Protein AF-A0A352QQ31-F1 (afdb_monomer_lite)

Secondary structure (DSSP, 8-state):
-EE-SS---TTTS-TT--EEEEEEEEEEEEEEETTEEEEEEEEEEEEEEEPPPP-----------GGG-

Foldseek 3Di:
DEDEPDDDDVVLVDPPWDKDWDADFPAWDFDDPDPDTDTHTYGDTDDIGTDDDDDPPPPPPVPDDPVVD

pLDDT: mean 77.82, std 11.0, range [56.22, 92.19]

Radius of gyration: 20.86 Å; chains: 1; bounding box: 59×35×34 Å

Sequence (69 aa):
MACRGGFYDPEVFQPGREITITGTVTGFENRKVGDYDYRYPSVAAEVIYLWPERKDVDVVVERYPAWWW

Structure (mmCIF, N/CA/C/O backbone):
data_AF-A0A352QQ31-F1
#
_entry.id   AF-A0A352QQ31-F1
#
loop_
_atom_site.group_PDB
_atom_site.id
_atom_site.type_symbol
_atom_site.label_atom_id
_atom_site.label_alt_id
_atom_site.label_comp_id
_atom_site.label_asym_id
_atom_site.label_entity_id
_atom_site.label_seq_id
_atom_site.pdbx_PDB_ins_code
_atom_site.Cartn_x
_atom_site.Cartn_y
_atom_site.Cartn_z
_atom_site.occupancy
_atom_site.B_iso_or_equiv
_atom_site.auth_seq_id
_atom_site.auth_comp_id
_atom_site.auth_asym_id
_atom_site.auth_atom_id
_atom_site.pdbx_PDB_model_num
ATOM 1 N N . MET A 1 1 ? -5.469 -4.687 7.296 1.00 65.44 1 MET A N 1
ATOM 2 C CA . MET A 1 1 ? -5.330 -5.508 6.065 1.00 65.44 1 MET A CA 1
ATOM 3 C C . MET A 1 1 ? -5.993 -4.785 4.903 1.00 65.44 1 MET A C 1
ATOM 5 O O . MET A 1 1 ? -6.980 -4.104 5.138 1.00 65.44 1 MET A O 1
ATOM 9 N N . ALA A 1 2 ? -5.463 -4.887 3.682 1.00 62.72 2 ALA A N 1
ATOM 10 C CA . ALA A 1 2 ? -6.094 -4.300 2.498 1.00 62.72 2 ALA A CA 1
ATOM 11 C C . ALA A 1 2 ? -6.697 -5.408 1.625 1.00 62.72 2 ALA A C 1
ATOM 13 O O . ALA A 1 2 ? -5.984 -6.337 1.252 1.00 62.72 2 ALA A O 1
ATOM 14 N N . CYS A 1 3 ? -7.991 -5.321 1.311 1.00 67.38 3 CYS A N 1
ATOM 15 C CA . CYS A 1 3 ? -8.693 -6.302 0.480 1.00 67.38 3 CYS A CA 1
ATOM 16 C C . CYS A 1 3 ? -9.392 -5.589 -0.682 1.00 67.38 3 CYS A C 1
ATOM 18 O O . CYS A 1 3 ? -10.091 -4.599 -0.472 1.00 67.38 3 CYS A O 1
ATOM 20 N N . ARG A 1 4 ? -9.218 -6.103 -1.902 1.00 67.06 4 ARG A N 1
ATOM 21 C CA . ARG A 1 4 ? -9.910 -5.653 -3.116 1.00 67.06 4 ARG A CA 1
ATOM 22 C C . ARG A 1 4 ? -10.473 -6.865 -3.846 1.00 67.06 4 ARG A C 1
ATOM 24 O O . ARG A 1 4 ? -9.809 -7.893 -3.910 1.00 67.06 4 ARG A O 1
ATOM 31 N N . GLY A 1 5 ? -11.681 -6.742 -4.392 1.00 67.69 5 GLY A N 1
ATOM 32 C CA . GLY A 1 5 ? -12.257 -7.762 -5.270 1.00 67.69 5 GLY A CA 1
ATOM 33 C C . GLY A 1 5 ? -11.618 -7.720 -6.661 1.00 67.69 5 GLY A C 1
ATOM 34 O O . GLY A 1 5 ? -11.479 -6.641 -7.235 1.00 67.69 5 GLY A O 1
ATOM 35 N N . GLY A 1 6 ? -11.236 -8.881 -7.193 1.00 69.69 6 GLY A N 1
ATOM 36 C CA . GLY A 1 6 ? -10.596 -9.027 -8.505 1.00 69.69 6 GLY A CA 1
ATOM 37 C C . GLY A 1 6 ? -9.341 -9.901 -8.452 1.00 69.69 6 GLY A C 1
ATOM 38 O O . GLY A 1 6 ? -8.870 -10.253 -7.373 1.00 69.69 6 GLY A O 1
ATOM 39 N N . PHE A 1 7 ? -8.814 -10.269 -9.620 1.00 60.88 7 PHE A N 1
ATOM 40 C CA . PHE A 1 7 ? -7.571 -11.033 -9.739 1.00 60.88 7 PHE A CA 1
ATOM 41 C C . PHE A 1 7 ? -6.406 -10.089 -10.052 1.00 60.88 7 PHE A C 1
ATOM 43 O O . PHE A 1 7 ? -6.473 -9.318 -11.009 1.00 60.88 7 PHE A O 1
ATOM 50 N N . TYR A 1 8 ? -5.351 -10.166 -9.245 1.00 67.00 8 TYR A N 1
ATOM 51 C CA . TYR A 1 8 ? -4.054 -9.553 -9.511 1.00 67.00 8 TYR A CA 1
ATOM 52 C C . TYR A 1 8 ? -3.060 -10.674 -9.789 1.00 67.00 8 TYR A C 1
ATOM 54 O O . TYR A 1 8 ? -3.040 -11.658 -9.052 1.00 67.00 8 TYR A O 1
ATOM 62 N N . ASP A 1 9 ? -2.264 -10.530 -10.846 1.00 67.00 9 ASP A N 1
ATOM 63 C CA . ASP A 1 9 ? -1.283 -11.538 -11.237 1.00 67.00 9 ASP A CA 1
ATOM 64 C C . ASP A 1 9 ? -0.201 -11.688 -10.142 1.00 67.00 9 ASP A C 1
ATOM 66 O O . ASP A 1 9 ? 0.520 -10.725 -9.861 1.00 67.00 9 ASP A O 1
ATOM 70 N N . PRO A 1 10 ? -0.075 -12.860 -9.491 1.00 67.62 10 PRO A N 1
ATOM 71 C CA . PRO A 1 10 ? 0.912 -13.078 -8.437 1.00 67.62 10 PRO A CA 1
ATOM 72 C C . PRO A 1 10 ? 2.356 -12.851 -8.900 1.00 67.62 10 PRO A C 1
ATOM 74 O O . PRO A 1 10 ? 3.204 -12.506 -8.079 1.00 67.62 10 PRO A O 1
ATOM 77 N N . GLU A 1 11 ? 2.640 -13.022 -10.197 1.00 65.12 11 GLU A N 1
ATOM 78 C CA . GLU A 1 11 ? 3.991 -12.924 -10.753 1.00 65.12 11 GLU A CA 1
ATOM 79 C C . GLU A 1 11 ? 4.539 -11.490 -10.705 1.00 65.12 11 GLU A C 1
ATOM 81 O O . GLU A 1 11 ? 5.745 -11.290 -10.594 1.00 65.12 11 GLU A O 1
ATOM 86 N N . VAL A 1 12 ? 3.673 -10.473 -10.701 1.00 65.06 12 VAL A N 1
ATOM 87 C CA . VAL A 1 12 ? 4.084 -9.060 -10.587 1.00 65.06 12 VAL A CA 1
ATOM 88 C C . VAL A 1 12 ? 4.052 -8.528 -9.151 1.00 65.06 12 VAL A C 1
ATOM 90 O O . VAL A 1 12 ? 4.762 -7.567 -8.843 1.00 65.06 12 VAL A O 1
ATOM 93 N N . PHE A 1 13 ? 3.297 -9.163 -8.249 1.00 71.31 13 PHE A N 1
ATOM 94 C CA . PHE A 1 13 ? 3.188 -8.789 -6.830 1.00 71.31 13 PHE A CA 1
ATOM 95 C C . PHE A 1 13 ? 4.123 -9.615 -5.938 1.00 71.31 13 PHE A C 1
ATOM 97 O O . PHE A 1 13 ? 3.727 -10.155 -4.903 1.00 71.31 13 PHE A O 1
ATOM 104 N N . GLN A 1 14 ? 5.387 -9.707 -6.343 1.00 75.19 14 GLN A N 1
ATOM 105 C CA . GLN A 1 14 ? 6.409 -10.420 -5.584 1.00 75.19 14 GLN A CA 1
ATOM 106 C C . GLN A 1 14 ? 6.855 -9.631 -4.336 1.00 75.19 14 GLN A C 1
ATOM 108 O O . GLN A 1 14 ? 6.807 -8.393 -4.328 1.00 75.19 14 GLN A O 1
ATOM 113 N N . PRO A 1 15 ? 7.321 -10.322 -3.276 1.00 76.06 15 PRO A N 1
ATOM 114 C CA . PRO A 1 15 ? 7.950 -9.673 -2.129 1.00 76.06 15 PRO A CA 1
ATOM 115 C C . PRO A 1 15 ? 9.079 -8.722 -2.558 1.00 76.06 15 PRO A C 1
ATOM 117 O O . PRO A 1 15 ? 9.868 -9.048 -3.438 1.00 76.06 15 PRO A O 1
ATOM 120 N N . GLY A 1 16 ? 9.163 -7.548 -1.927 1.00 78.88 16 GLY A N 1
ATOM 121 C CA . GLY A 1 16 ? 10.183 -6.531 -2.229 1.00 78.88 16 GLY A CA 1
ATOM 122 C C . GLY A 1 16 ? 9.772 -5.488 -3.275 1.00 78.88 16 GLY A C 1
ATOM 123 O O . GLY A 1 16 ? 10.481 -4.501 -3.457 1.00 78.88 16 GLY A O 1
ATOM 124 N N . ARG A 1 17 ? 8.614 -5.645 -3.927 1.00 81.31 17 ARG A N 1
ATOM 125 C CA . ARG A 1 17 ? 8.062 -4.636 -4.842 1.00 81.31 17 ARG A CA 1
ATOM 126 C C . ARG A 1 17 ? 7.318 -3.549 -4.068 1.00 81.31 17 ARG A C 1
ATOM 128 O O . ARG A 1 17 ? 6.570 -3.828 -3.131 1.00 81.31 17 ARG A O 1
ATOM 135 N N . GLU A 1 18 ? 7.490 -2.302 -4.490 1.00 82.75 18 GLU A N 1
ATOM 136 C CA . GLU A 1 18 ? 6.762 -1.175 -3.911 1.00 82.75 18 GLU A CA 1
ATOM 137 C C . GLU A 1 18 ? 5.379 -1.035 -4.546 1.00 82.75 18 GLU A C 1
ATOM 139 O O . GLU A 1 18 ? 5.221 -1.078 -5.770 1.00 82.75 18 GLU A O 1
ATOM 144 N N . ILE A 1 19 ? 4.368 -0.831 -3.705 1.00 86.38 19 ILE A N 1
ATOM 145 C CA . ILE A 1 19 ? 2.987 -0.627 -4.138 1.00 86.38 19 ILE A CA 1
ATOM 146 C C . ILE A 1 19 ? 2.370 0.571 -3.423 1.00 86.38 19 ILE A C 1
ATOM 148 O O . ILE A 1 19 ? 2.682 0.860 -2.269 1.00 86.38 19 ILE A O 1
ATOM 152 N N . THR A 1 20 ? 1.441 1.239 -4.098 1.00 87.50 20 THR A N 1
ATOM 153 C CA . THR A 1 20 ? 0.539 2.218 -3.488 1.00 87.50 20 THR A CA 1
ATOM 154 C C . THR A 1 20 ? -0.879 1.685 -3.552 1.00 87.50 20 THR A C 1
ATOM 156 O O . THR A 1 20 ? -1.350 1.273 -4.609 1.00 87.50 20 THR A O 1
ATOM 159 N N . ILE A 1 21 ? -1.564 1.705 -2.412 1.00 86.88 21 ILE A N 1
ATOM 160 C CA . ILE A 1 21 ? -2.960 1.293 -2.295 1.00 86.88 21 ILE A CA 1
ATOM 161 C C . ILE A 1 21 ? -3.781 2.528 -1.940 1.00 86.88 21 ILE A C 1
ATOM 163 O O . ILE A 1 21 ? -3.460 3.224 -0.977 1.00 86.88 21 ILE A O 1
ATOM 167 N N . THR A 1 22 ? -4.852 2.780 -2.686 1.00 88.31 22 THR A N 1
ATOM 168 C CA . THR A 1 22 ? -5.864 3.786 -2.34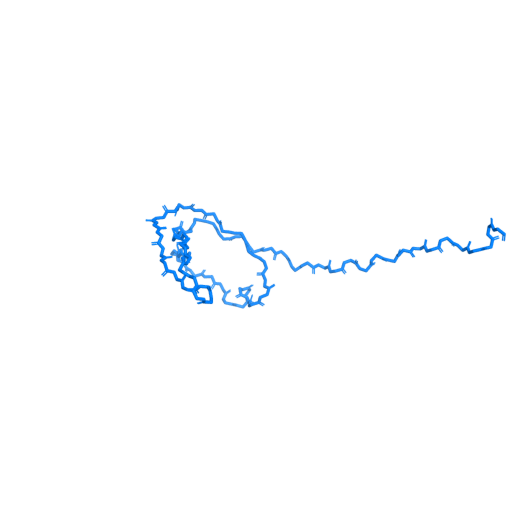1 1.00 88.31 22 THR A CA 1
ATOM 169 C C . THR A 1 22 ? -7.212 3.111 -2.124 1.00 88.31 22 THR A C 1
ATOM 171 O O . THR A 1 22 ? -7.504 2.072 -2.721 1.00 88.31 22 THR A O 1
ATOM 174 N N . GLY A 1 23 ? -8.026 3.665 -1.230 1.00 87.06 23 GLY A N 1
ATOM 175 C CA . GLY A 1 23 ? -9.342 3.124 -0.908 1.00 87.06 23 GLY A CA 1
ATOM 176 C C . GLY A 1 23 ? -9.875 3.631 0.426 1.00 87.06 23 GLY A C 1
ATOM 177 O O . GLY A 1 23 ? -9.275 4.499 1.064 1.00 87.06 23 GLY A O 1
ATOM 178 N N . THR A 1 24 ? -10.996 3.062 0.859 1.00 90.44 24 THR A N 1
ATOM 179 C CA . THR A 1 24 ? -11.699 3.501 2.070 1.00 90.44 24 THR A CA 1
ATOM 180 C C . THR A 1 24 ? -11.267 2.687 3.291 1.00 90.44 24 THR A C 1
ATOM 182 O O . THR A 1 24 ? -11.254 1.455 3.255 1.00 90.44 24 THR A O 1
ATOM 185 N N . VAL A 1 25 ? -10.943 3.354 4.404 1.00 90.56 25 VAL A N 1
ATOM 186 C CA . VAL A 1 25 ? -10.685 2.673 5.685 1.00 90.56 25 VAL A CA 1
ATOM 187 C C . VAL A 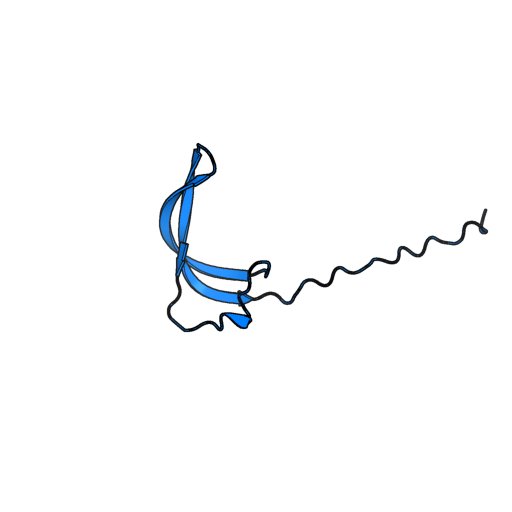1 25 ? -12.013 2.168 6.252 1.00 90.56 25 VAL A C 1
ATOM 189 O O . VAL A 1 25 ? -12.883 2.958 6.605 1.00 90.56 25 VAL A O 1
ATOM 192 N N . THR A 1 26 ? -12.172 0.851 6.345 1.00 91.75 26 THR A N 1
ATOM 193 C CA . THR A 1 26 ? -13.403 0.1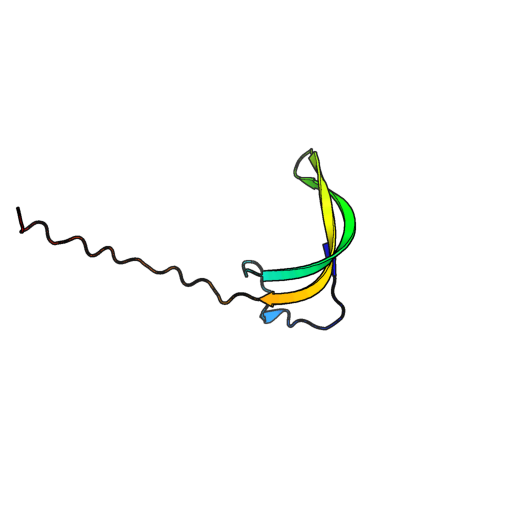94 6.819 1.00 91.75 26 THR A CA 1
ATOM 194 C C . THR A 1 26 ? -13.354 -0.181 8.293 1.00 91.75 26 THR A C 1
ATOM 196 O O . THR A 1 26 ? -14.371 -0.532 8.884 1.00 91.75 26 THR A O 1
ATOM 199 N N . GLY A 1 27 ? -12.181 -0.100 8.913 1.00 91.12 27 GLY A N 1
ATOM 200 C CA . GLY A 1 27 ? -12.020 -0.417 10.320 1.00 91.12 27 GLY A CA 1
ATOM 201 C C . GLY A 1 27 ? -10.562 -0.499 10.717 1.00 91.12 27 GLY A C 1
ATOM 202 O O . GLY A 1 27 ? -9.671 -0.048 9.997 1.00 91.12 27 GLY A O 1
ATOM 203 N N . PHE A 1 28 ? -10.328 -1.095 11.878 1.00 91.31 28 PHE A N 1
ATOM 204 C CA . PHE A 1 28 ? -8.992 -1.284 12.408 1.00 91.31 28 PHE A CA 1
ATOM 205 C C . PHE A 1 28 ? -8.868 -2.641 13.083 1.00 91.31 28 PHE A C 1
ATOM 207 O O . PHE A 1 28 ? -9.798 -3.095 13.745 1.00 91.31 28 PHE A O 1
ATOM 214 N N . GLU A 1 29 ? -7.699 -3.244 12.944 1.00 89.88 29 GLU A N 1
ATOM 215 C CA . GLU A 1 29 ? -7.351 -4.527 13.529 1.00 89.88 29 GLU A CA 1
ATOM 216 C C . GLU A 1 29 ? -6.138 -4.341 14.438 1.00 89.88 29 GLU A C 1
ATOM 218 O O . GLU A 1 29 ? -5.125 -3.771 14.026 1.00 89.88 29 GLU A O 1
ATOM 223 N N . ASN A 1 30 ? -6.232 -4.813 15.677 1.00 90.69 30 ASN A N 1
ATOM 224 C CA . ASN A 1 30 ? -5.104 -4.767 16.596 1.00 90.69 30 ASN A CA 1
ATOM 225 C C . ASN A 1 30 ? -4.224 -5.992 16.358 1.00 90.69 30 ASN A C 1
ATOM 227 O O . ASN A 1 30 ? -4.698 -7.125 16.446 1.00 90.69 30 ASN A O 1
ATOM 231 N N . ARG A 1 31 ? -2.944 -5.765 16.067 1.00 89.19 31 ARG A N 1
ATOM 232 C CA . ARG A 1 31 ? -1.938 -6.826 15.960 1.00 89.19 31 ARG A CA 1
ATOM 233 C C . ARG A 1 31 ? -0.682 -6.445 16.707 1.00 89.19 31 ARG A C 1
ATOM 235 O O . ARG A 1 31 ? -0.373 -5.267 16.863 1.00 89.19 31 ARG A O 1
ATOM 242 N N . LYS A 1 32 ? 0.059 -7.463 17.124 1.00 91.81 32 LYS A N 1
ATOM 243 C CA . LYS A 1 32 ? 1.302 -7.275 17.856 1.00 91.81 32 LYS A CA 1
ATOM 244 C C . LYS A 1 32 ? 2.453 -6.878 16.935 1.00 91.81 32 LYS A C 1
ATOM 246 O O . LYS A 1 32 ? 2.697 -7.534 15.924 1.00 91.81 32 LYS A O 1
ATOM 251 N N . VAL A 1 33 ? 3.164 -5.823 17.322 1.00 89.62 33 VAL A N 1
ATOM 252 C CA . VAL A 1 33 ? 4.489 -5.453 16.813 1.00 89.62 33 VAL A CA 1
ATOM 253 C C . VAL A 1 33 ? 5.460 -5.632 17.969 1.00 89.62 33 VAL A C 1
ATOM 255 O O . VAL A 1 33 ? 5.517 -4.800 18.875 1.00 89.62 33 VAL A O 1
ATOM 258 N N . GLY A 1 34 ? 6.165 -6.764 17.981 1.00 89.56 34 GLY A N 1
ATOM 259 C CA . GLY A 1 34 ? 6.856 -7.217 19.189 1.00 89.56 34 GLY A CA 1
ATOM 260 C C . GLY A 1 34 ? 5.847 -7.428 20.320 1.00 89.56 34 GLY A C 1
ATOM 261 O O . GLY A 1 34 ? 4.879 -8.166 20.148 1.00 89.56 34 GLY A O 1
ATOM 262 N N . ASP A 1 35 ? 6.035 -6.726 21.436 1.00 91.88 35 ASP A N 1
ATOM 263 C CA . ASP A 1 35 ? 5.162 -6.825 22.614 1.00 91.88 35 ASP A CA 1
ATOM 264 C C . ASP A 1 35 ? 4.008 -5.807 22.628 1.00 91.88 35 ASP A C 1
ATOM 266 O O . ASP A 1 35 ? 3.119 -5.881 23.479 1.00 91.88 35 ASP A O 1
ATOM 270 N N . TYR A 1 36 ? 3.979 -4.872 21.675 1.00 89.06 36 TYR A N 1
ATOM 271 C CA . TYR A 1 36 ? 3.002 -3.785 21.645 1.00 89.06 36 TYR A CA 1
ATOM 272 C C . TYR A 1 36 ? 1.821 -4.108 20.737 1.00 89.06 36 TYR A C 1
ATOM 274 O O . TYR A 1 36 ? 2.001 -4.530 19.595 1.00 89.06 36 TYR A O 1
ATOM 282 N N . ASP A 1 37 ? 0.605 -3.846 21.213 1.00 90.81 37 ASP A N 1
ATOM 283 C CA . ASP A 1 37 ? -0.588 -3.908 20.373 1.00 90.81 37 ASP A CA 1
ATOM 284 C C . ASP A 1 37 ? -0.680 -2.641 19.513 1.00 90.81 37 ASP A C 1
ATOM 286 O O . ASP A 1 37 ? -0.896 -1.535 20.009 1.00 90.81 37 ASP A O 1
ATOM 290 N N . TYR A 1 38 ? -0.503 -2.811 18.204 1.00 92.19 38 TYR A N 1
ATOM 291 C CA . TYR A 1 38 ? -0.578 -1.745 17.217 1.00 92.19 38 TYR A CA 1
ATOM 292 C C . TYR A 1 38 ? -1.875 -1.833 16.416 1.00 92.19 38 TYR A C 1
ATOM 294 O O . TYR A 1 38 ? -2.314 -2.910 16.000 1.00 92.19 38 TYR A O 1
ATOM 302 N N . ARG A 1 39 ? -2.493 -0.674 16.185 1.00 91.38 39 ARG A N 1
ATOM 303 C CA . ARG A 1 39 ? -3.778 -0.561 15.499 1.00 91.38 39 ARG A CA 1
ATOM 304 C C . ARG A 1 39 ? -3.563 -0.386 13.998 1.00 91.38 39 ARG A C 1
ATOM 306 O O . ARG A 1 39 ? -3.276 0.709 13.523 1.00 91.38 39 ARG A O 1
ATOM 313 N N . TYR A 1 40 ? -3.745 -1.461 13.243 1.00 90.00 40 TYR A N 1
ATOM 314 C CA . TYR A 1 40 ? -3.616 -1.455 11.791 1.00 90.00 40 TYR A CA 1
ATOM 315 C C . TYR A 1 40 ? -4.923 -1.049 11.119 1.00 90.00 40 TYR A C 1
ATOM 317 O O . TYR A 1 40 ? -5.967 -1.611 11.450 1.00 90.00 40 TYR A O 1
ATOM 325 N N . PRO A 1 41 ? -4.906 -0.139 10.134 1.00 89.62 41 PRO A N 1
ATOM 326 C CA . PRO A 1 41 ? -6.096 0.139 9.347 1.00 89.62 41 PRO A CA 1
ATOM 327 C C . PRO A 1 41 ? -6.471 -1.071 8.479 1.00 89.62 41 PRO A C 1
ATOM 329 O O . PRO A 1 41 ? -5.626 -1.773 7.904 1.00 89.62 41 PRO A O 1
ATOM 332 N N . SER A 1 42 ? -7.772 -1.313 8.382 1.00 89.06 42 SER A N 1
ATOM 333 C CA . SER A 1 42 ? -8.373 -2.184 7.382 1.00 89.06 42 SER A CA 1
ATOM 334 C C . 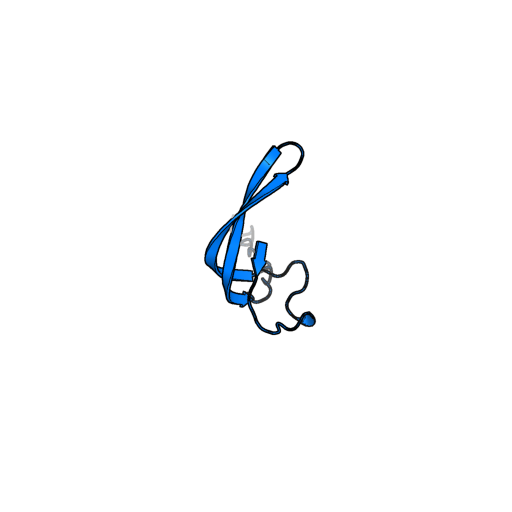SER A 1 42 ? -8.870 -1.322 6.230 1.00 89.06 42 SER A C 1
ATOM 336 O O . SER A 1 42 ? -9.643 -0.394 6.458 1.00 89.06 42 SER A O 1
ATOM 338 N N . VAL A 1 43 ? -8.408 -1.590 5.010 1.00 87.19 43 VAL A N 1
ATOM 339 C CA . VAL A 1 43 ? -8.688 -0.761 3.830 1.00 87.19 43 VAL A CA 1
ATOM 340 C C . VAL A 1 43 ? -9.426 -1.597 2.789 1.00 87.19 43 VAL A C 1
ATOM 342 O O . VAL A 1 43 ? -8.927 -2.631 2.345 1.00 87.19 43 VAL A O 1
ATOM 345 N N . ALA A 1 44 ? -10.608 -1.142 2.378 1.00 86.06 44 ALA A N 1
ATOM 346 C CA . ALA A 1 44 ? -11.261 -1.626 1.169 1.00 86.06 44 ALA A CA 1
ATOM 347 C C . ALA A 1 44 ? -10.574 -0.963 -0.028 1.00 86.06 44 ALA A C 1
ATOM 349 O O . ALA A 1 44 ? -10.767 0.224 -0.282 1.00 86.06 44 ALA A O 1
ATOM 350 N N . ALA A 1 45 ? -9.703 -1.708 -0.705 1.00 83.31 45 ALA A N 1
ATOM 351 C CA . ALA A 1 45 ? -8.822 -1.158 -1.725 1.00 83.31 45 ALA A CA 1
ATOM 352 C C . ALA A 1 45 ? -9.558 -0.939 -3.063 1.00 83.31 45 ALA A C 1
ATOM 354 O O . ALA A 1 45 ? -10.209 -1.832 -3.612 1.00 83.31 45 ALA A O 1
ATOM 355 N N . GLU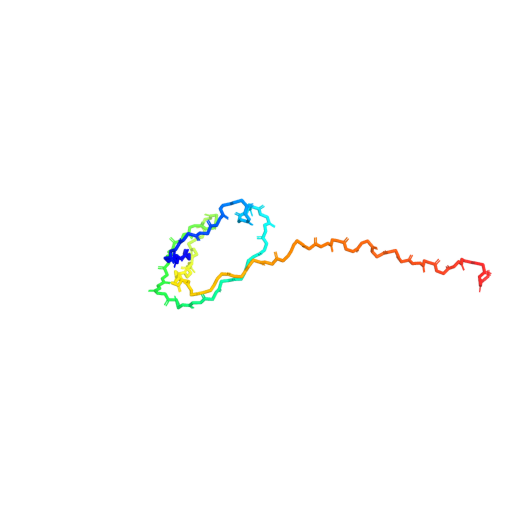 A 1 46 ? -9.417 0.267 -3.608 1.00 80.69 46 GLU A N 1
ATOM 356 C CA . GLU A 1 46 ? -10.044 0.746 -4.843 1.00 80.69 46 GLU A CA 1
ATOM 357 C C . GLU A 1 46 ? -9.058 0.832 -6.013 1.00 80.69 46 GLU A C 1
ATOM 359 O O . GLU A 1 46 ? -9.427 0.597 -7.162 1.00 80.69 46 GLU A O 1
ATOM 364 N N . VAL A 1 47 ? -7.792 1.130 -5.737 1.00 78.81 47 VAL A N 1
ATOM 365 C CA . VAL A 1 47 ? -6.722 1.082 -6.734 1.00 78.81 47 VAL A CA 1
ATOM 366 C C . VAL A 1 47 ? -5.478 0.524 -6.065 1.00 78.81 47 VAL A C 1
ATOM 368 O O . VAL A 1 47 ? -5.140 0.891 -4.940 1.00 78.81 47 VAL A O 1
ATOM 371 N N . ILE A 1 48 ? -4.799 -0.376 -6.770 1.00 82.12 48 ILE A N 1
ATOM 372 C CA . ILE A 1 48 ? -3.473 -0.858 -6.400 1.00 82.12 48 ILE A CA 1
ATOM 373 C C . ILE A 1 48 ? -2.550 -0.485 -7.551 1.00 82.12 48 ILE A C 1
ATOM 375 O O . ILE A 1 48 ? -2.745 -0.947 -8.674 1.00 82.12 48 ILE A O 1
ATOM 379 N N . TYR A 1 49 ? -1.582 0.378 -7.272 1.00 81.38 49 TYR A N 1
ATOM 380 C CA . TYR A 1 49 ? -0.563 0.804 -8.216 1.00 81.38 49 TYR A CA 1
ATOM 381 C C . TYR A 1 49 ? 0.755 0.115 -7.879 1.00 81.38 49 TYR A C 1
ATOM 383 O O . TYR A 1 49 ? 1.258 0.251 -6.763 1.00 81.38 49 TYR A O 1
ATOM 391 N N . LEU A 1 50 ? 1.303 -0.627 -8.839 1.00 84.50 50 LEU A N 1
ATOM 392 C CA . LEU A 1 50 ? 2.598 -1.284 -8.716 1.00 84.50 50 LEU A CA 1
ATOM 393 C C . LEU A 1 50 ? 3.678 -0.368 -9.287 1.00 84.50 50 LEU A C 1
ATOM 395 O O . LEU A 1 50 ? 3.641 -0.018 -10.466 1.00 84.50 50 LEU A O 1
ATOM 399 N N . TRP A 1 51 ? 4.644 0.010 -8.456 1.00 85.19 51 TRP A N 1
ATOM 400 C CA . TRP A 1 51 ? 5.742 0.857 -8.902 1.00 85.19 51 TRP A CA 1
ATOM 401 C C . TRP A 1 51 ? 6.702 0.070 -9.797 1.00 85.19 51 TRP A C 1
ATOM 403 O O . TRP A 1 51 ? 6.903 -1.130 -9.585 1.00 85.19 51 TRP A O 1
ATOM 413 N N . PRO A 1 52 ? 7.335 0.706 -10.796 1.00 80.25 52 PRO A N 1
ATOM 414 C CA . PRO A 1 52 ? 8.447 0.084 -11.507 1.00 80.25 52 PRO A CA 1
ATOM 415 C C . PRO A 1 52 ? 9.575 -0.252 -10.524 1.00 80.25 52 PRO A C 1
ATOM 417 O O . PRO A 1 52 ? 9.667 0.329 -9.443 1.00 80.25 52 PRO A O 1
ATOM 420 N N . GLU A 1 53 ? 10.412 -1.229 -10.861 1.00 78.31 53 GLU A N 1
ATOM 421 C CA . GLU A 1 53 ? 11.592 -1.520 -10.043 1.00 78.31 53 GLU A CA 1
ATOM 422 C C . GLU A 1 53 ? 12.472 -0.275 -9.959 1.00 78.31 53 GLU A C 1
ATOM 424 O O . GLU A 1 53 ? 12.779 0.355 -10.978 1.00 78.31 53 GLU A O 1
ATOM 429 N N . ARG A 1 54 ? 12.848 0.104 -8.733 1.00 71.69 54 ARG A N 1
ATOM 430 C CA . ARG A 1 54 ? 13.808 1.183 -8.535 1.00 71.69 54 ARG A CA 1
ATOM 431 C C . ARG A 1 54 ? 15.137 0.709 -9.096 1.00 71.69 54 ARG A C 1
ATOM 433 O O . ARG A 1 54 ? 15.703 -0.264 -8.616 1.00 71.69 54 ARG A O 1
ATOM 440 N N . LYS A 1 55 ? 15.616 1.393 -10.130 1.00 72.31 55 LYS A N 1
ATOM 441 C CA . LYS A 1 55 ? 17.002 1.250 -10.554 1.00 72.31 55 LYS A CA 1
ATOM 442 C C . LYS A 1 55 ? 17.838 2.044 -9.568 1.00 72.31 55 LYS A C 1
ATOM 444 O O . LYS A 1 55 ? 17.680 3.263 -9.499 1.00 72.31 55 LYS A O 1
ATOM 449 N N . ASP A 1 56 ? 18.693 1.362 -8.819 1.00 68.19 56 ASP A N 1
ATOM 450 C CA . ASP A 1 56 ? 19.769 2.031 -8.103 1.00 68.19 56 ASP A CA 1
ATOM 451 C C . ASP A 1 56 ? 20.629 2.725 -9.159 1.00 68.19 56 ASP A C 1
ATOM 453 O O . ASP A 1 56 ? 21.287 2.091 -9.986 1.00 68.19 56 ASP A O 1
ATOM 457 N N . VAL A 1 57 ? 20.512 4.049 -9.230 1.00 65.50 57 VAL A N 1
ATOM 458 C CA . VAL A 1 57 ? 21.376 4.839 -10.095 1.00 65.50 57 VAL A CA 1
ATOM 459 C C . VAL A 1 57 ? 22.725 4.853 -9.399 1.00 65.50 57 VAL A C 1
ATOM 461 O O . VAL A 1 57 ? 22.885 5.548 -8.396 1.00 65.50 57 VAL A O 1
ATOM 464 N N . ASP A 1 58 ? 23.680 4.082 -9.917 1.00 62.19 58 ASP A N 1
ATOM 465 C CA . ASP A 1 58 ? 25.088 4.253 -9.575 1.00 62.19 58 ASP A CA 1
ATOM 466 C C . ASP A 1 58 ? 25.482 5.667 -10.003 1.00 62.19 58 ASP A C 1
ATOM 468 O O . ASP A 1 58 ? 25.757 5.951 -11.173 1.00 62.19 58 ASP A O 1
ATOM 472 N N . VAL A 1 59 ? 25.425 6.599 -9.053 1.00 64.56 59 VAL A N 1
ATOM 473 C CA . VAL A 1 59 ? 25.913 7.953 -9.265 1.00 64.56 59 VAL A CA 1
ATOM 474 C C . VAL A 1 59 ? 27.425 7.827 -9.365 1.00 64.56 59 VAL A C 1
ATOM 476 O O . VAL A 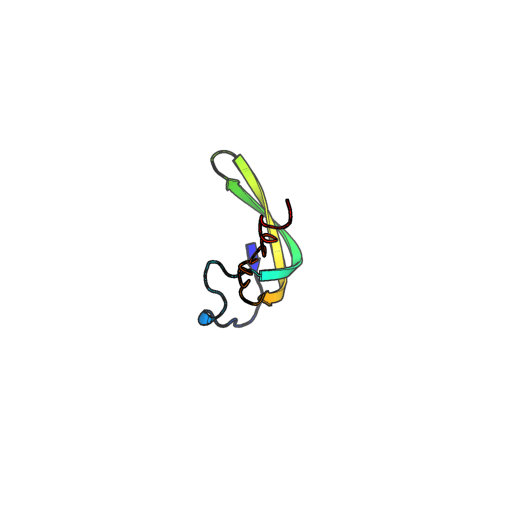1 59 ? 28.130 7.801 -8.356 1.00 64.56 59 VAL A O 1
ATOM 479 N N . VAL A 1 60 ? 27.935 7.733 -10.592 1.00 65.06 60 VAL A N 1
ATOM 480 C CA . VAL A 1 60 ? 29.352 7.959 -10.863 1.00 65.06 60 VAL A CA 1
ATOM 481 C C . VAL A 1 60 ? 29.604 9.423 -10.525 1.00 65.06 60 VAL A C 1
ATOM 483 O O . VAL A 1 60 ? 29.392 10.317 -11.339 1.00 65.06 60 VAL A O 1
ATOM 486 N N . VAL A 1 61 ? 29.985 9.686 -9.275 1.00 64.12 61 VAL A N 1
ATOM 487 C CA . VAL A 1 61 ? 30.497 10.991 -8.875 1.00 64.12 61 VAL A CA 1
ATOM 488 C C . VAL A 1 61 ? 31.825 11.125 -9.600 1.00 64.12 61 VAL A C 1
ATOM 490 O O . VAL A 1 61 ? 32.839 10.589 -9.151 1.00 64.12 61 VAL A O 1
ATOM 493 N N . GLU A 1 62 ? 31.806 11.773 -10.761 1.00 64.31 62 GLU A N 1
ATOM 494 C CA . GLU A 1 62 ? 33.008 12.116 -11.503 1.00 64.31 62 GLU A CA 1
ATOM 495 C C . GLU A 1 62 ? 33.813 13.074 -10.619 1.00 64.31 62 GLU A C 1
ATOM 497 O O . GLU A 1 62 ? 33.581 14.282 -10.563 1.00 64.31 62 GLU A O 1
ATOM 502 N N . ARG A 1 63 ? 34.702 12.501 -9.798 1.00 62.47 63 ARG A N 1
ATOM 503 C CA . ARG A 1 63 ? 35.651 13.271 -9.006 1.00 62.47 63 ARG A CA 1
ATOM 504 C C . ARG A 1 63 ? 36.505 14.007 -10.014 1.00 62.47 63 ARG A C 1
ATOM 506 O O . ARG A 1 63 ? 37.297 13.378 -10.715 1.00 62.47 63 ARG A O 1
ATOM 513 N N . TYR A 1 64 ? 36.323 15.326 -10.068 1.00 67.25 64 TYR A N 1
ATOM 514 C CA . TYR A 1 64 ? 37.206 16.201 -10.816 1.00 67.25 64 TYR A CA 1
ATOM 515 C C . TYR A 1 64 ? 38.646 15.772 -10.554 1.00 67.25 64 TYR A C 1
ATOM 517 O O . TYR A 1 64 ? 39.024 15.537 -9.399 1.00 67.25 64 TYR A O 1
ATOM 525 N N . PRO A 1 65 ? 39.437 15.614 -11.610 1.00 67.38 65 PRO A N 1
ATOM 526 C CA . PRO A 1 65 ? 40.779 15.131 -11.436 1.00 67.38 65 PRO A CA 1
ATOM 527 C C . PRO A 1 65 ? 41.597 16.070 -10.541 1.00 67.38 65 PRO A C 1
ATOM 529 O O . PRO A 1 65 ? 41.571 17.287 -10.702 1.00 67.38 65 PRO A O 1
ATOM 532 N N . ALA A 1 66 ? 42.378 15.490 -9.635 1.00 66.25 66 ALA A N 1
ATOM 533 C CA . ALA A 1 66 ? 43.186 16.209 -8.650 1.00 66.25 66 ALA A CA 1
ATOM 534 C C . ALA A 1 66 ? 44.353 17.032 -9.242 1.00 66.25 66 ALA A C 1
ATOM 536 O O . ALA A 1 66 ? 45.137 17.584 -8.485 1.00 66.25 66 ALA A O 1
ATOM 537 N N . TRP A 1 67 ? 44.480 17.115 -10.571 1.00 68.06 67 TRP A N 1
ATOM 538 C CA . TRP A 1 67 ? 45.541 17.846 -11.275 1.00 68.06 67 TRP A CA 1
ATOM 539 C C . TRP A 1 67 ? 45.235 19.334 -11.522 1.00 68.06 67 TRP A C 1
ATOM 541 O O . TRP A 1 67 ? 46.005 20.015 -12.192 1.00 68.06 67 TRP A O 1
ATOM 551 N N . TRP A 1 68 ? 44.126 19.847 -10.979 1.00 61.72 68 TRP A N 1
ATOM 552 C CA . TRP A 1 68 ? 43.806 21.284 -10.937 1.00 61.72 68 TRP A CA 1
ATOM 553 C C . TRP A 1 68 ? 44.306 21.989 -9.654 1.00 61.72 68 TRP A C 1
ATOM 555 O O . TRP A 1 68 ? 43.862 23.101 -9.371 1.00 61.72 68 TRP A O 1
ATOM 565 N N . TRP A 1 69 ? 45.197 21.352 -8.883 1.00 56.22 69 TRP A N 1
ATOM 566 C CA . TRP A 1 69 ? 45.918 21.913 -7.732 1.00 56.22 69 TRP A CA 1
ATOM 567 C C . TRP A 1 69 ? 47.389 21.504 -7.774 1.00 56.22 69 TRP A C 1
ATOM 569 O O . TRP A 1 69 ? 47.656 20.334 -8.131 1.00 56.22 69 TRP A O 1
#